Protein AF-A0A3R9V089-F1 (afdb_monomer_lite)

Radius of gyration: 15.52 Å; chains: 1; bounding box: 40×29×39 Å

Secondary structure (DSSP, 8-state):
--HHHHHHHHHHH----EEEEEEEEE-TT--EEEEEEEEEETTEEEEEEEEE-GGGTTTTHHHHHHH---PPS---TTS---

Foldseek 3Di:
DDPVVVVVVCVVLVKDDKDKFKDFDADPVRHTQWIWIWMDIPNDIDTPDTDGDPVCPPVCVRVVRVVDDDGDPDDPVPDPDD

pLDDT: mean 82.14, std 19.28, range [31.47, 96.38]

Sequence (82 aa):
MTEALVAFDSAATGASDRGAFSIEVTDEAGELVGGLTARTWGGLCGIELSWVREDRRKDGWGSRTGTTTRRSPGADLAGRLA

Structure (mmCIF, N/CA/C/O backbone):
data_AF-A0A3R9V089-F1
#
_entry.id   AF-A0A3R9V089-F1
#
loop_
_atom_site.group_PDB
_atom_site.id
_atom_site.type_symbol
_atom_site.label_atom_id
_atom_site.label_alt_id
_atom_site.label_comp_id
_atom_site.label_asym_id
_atom_site.label_entity_id
_atom_site.label_seq_id
_atom_site.pdbx_PDB_ins_code
_atom_site.Cartn_x
_atom_site.Cartn_y
_atom_site.Cartn_z
_atom_site.occupancy
_atom_site.B_iso_or_equiv
_atom_site.auth_seq_id
_atom_site.auth_comp_id
_atom_site.auth_asym_id
_atom_site.auth_atom_id
_atom_site.pdbx_PDB_model_num
ATOM 1 N N . MET A 1 1 ? 5.865 8.338 -11.760 1.00 67.19 1 MET A N 1
ATOM 2 C CA . MET A 1 1 ? 7.134 7.743 -12.233 1.00 67.19 1 MET A CA 1
ATOM 3 C C . MET A 1 1 ? 7.106 7.801 -13.741 1.00 67.19 1 MET A C 1
ATOM 5 O O . MET A 1 1 ? 6.046 7.539 -14.292 1.00 67.19 1 MET A O 1
ATOM 9 N N . THR A 1 2 ? 8.182 8.232 -14.389 1.00 90.25 2 THR A N 1
ATOM 10 C CA . THR A 1 2 ? 8.210 8.293 -15.855 1.00 90.25 2 THR A CA 1
ATOM 11 C C . THR A 1 2 ? 8.483 6.906 -16.426 1.00 90.25 2 THR A C 1
ATOM 13 O O . THR A 1 2 ? 9.169 6.102 -15.794 1.00 90.25 2 THR A O 1
ATOM 16 N N . GLU A 1 3 ? 7.999 6.642 -17.638 1.00 90.12 3 GLU A N 1
ATOM 17 C CA . GLU A 1 3 ? 8.258 5.378 -18.343 1.00 90.12 3 GLU A CA 1
ATOM 18 C C . GLU A 1 3 ? 9.758 5.123 -18.556 1.00 90.12 3 GLU A C 1
ATOM 20 O O . GLU A 1 3 ? 10.215 3.987 -18.481 1.00 90.12 3 GLU A O 1
ATOM 25 N N . ALA A 1 4 ? 10.554 6.184 -18.736 1.00 93.69 4 ALA A N 1
ATOM 26 C CA . ALA A 1 4 ? 12.004 6.066 -18.876 1.00 93.69 4 ALA A CA 1
ATOM 27 C C . ALA A 1 4 ? 12.676 5.489 -17.616 1.00 93.69 4 ALA A C 1
ATOM 29 O O . ALA A 1 4 ? 13.559 4.642 -17.727 1.00 93.69 4 ALA A O 1
ATOM 30 N N . LEU A 1 5 ? 12.236 5.908 -16.423 1.00 92.44 5 LEU A N 1
ATOM 31 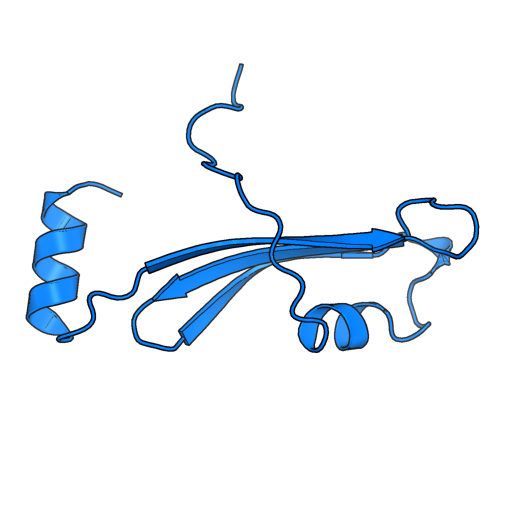C CA . LEU A 1 5 ? 12.745 5.363 -15.161 1.00 92.44 5 LEU A CA 1
ATOM 32 C C . LEU A 1 5 ? 12.268 3.926 -14.945 1.00 92.44 5 LEU A C 1
ATOM 34 O O . LEU A 1 5 ? 13.068 3.072 -14.589 1.00 92.44 5 LEU A O 1
ATOM 38 N N . VAL A 1 6 ? 10.997 3.637 -15.250 1.00 90.06 6 VAL A N 1
ATOM 39 C CA . VAL A 1 6 ? 10.455 2.268 -15.188 1.00 90.06 6 VAL A CA 1
ATOM 40 C C . VAL A 1 6 ? 11.289 1.317 -16.050 1.00 90.06 6 VAL A C 1
ATOM 42 O O . VAL A 1 6 ? 11.664 0.241 -15.586 1.00 90.06 6 VAL A O 1
ATOM 45 N N . ALA A 1 7 ? 11.583 1.704 -17.295 1.00 92.12 7 ALA A N 1
ATOM 46 C CA . ALA A 1 7 ? 12.347 0.884 -18.229 1.00 92.12 7 ALA A CA 1
ATOM 47 C C . ALA A 1 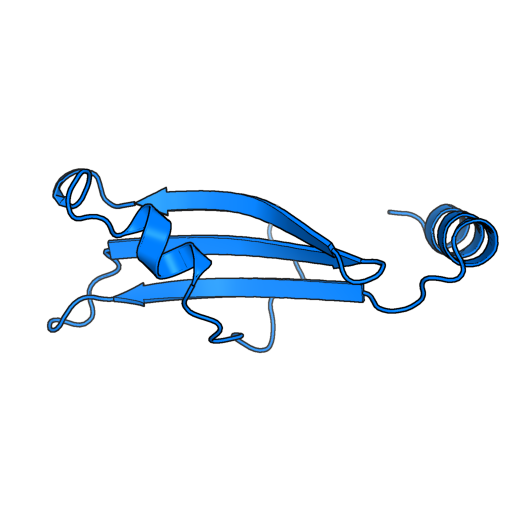7 ? 13.790 0.666 -17.754 1.00 92.12 7 ALA A C 1
ATOM 49 O O . ALA A 1 7 ? 14.283 -0.462 -17.800 1.00 92.12 7 ALA A O 1
ATOM 50 N N . PHE A 1 8 ? 14.443 1.724 -17.264 1.00 93.88 8 PHE A N 1
ATOM 51 C CA . PHE A 1 8 ? 15.786 1.630 -16.699 1.00 93.88 8 PHE A CA 1
ATOM 52 C C . PHE A 1 8 ? 15.828 0.684 -15.491 1.00 93.88 8 PHE A C 1
ATOM 54 O O . PHE A 1 8 ? 16.615 -0.261 -15.490 1.00 93.88 8 PHE A O 1
ATOM 61 N N . ASP A 1 9 ? 14.948 0.879 -14.505 1.00 92.56 9 ASP A N 1
ATOM 62 C CA . ASP A 1 9 ? 14.925 0.083 -13.272 1.00 92.56 9 ASP A CA 1
ATOM 63 C C . ASP A 1 9 ? 14.595 -1.387 -13.556 1.00 92.56 9 ASP A C 1
ATOM 65 O O . ASP A 1 9 ? 15.211 -2.293 -12.987 1.00 92.56 9 ASP A O 1
ATOM 69 N N . SER A 1 10 ? 13.662 -1.641 -14.478 1.00 93.38 10 SER A N 1
ATOM 70 C CA . SER A 1 10 ? 13.302 -3.004 -14.887 1.00 93.38 10 SER A CA 1
ATOM 71 C C . SER A 1 10 ? 14.477 -3.710 -15.567 1.00 93.38 10 SER A C 1
ATOM 73 O O . SER A 1 10 ? 14.745 -4.873 -15.275 1.00 93.38 10 SER A O 1
ATOM 75 N N . ALA A 1 11 ? 15.223 -3.012 -16.431 1.00 95.31 11 ALA A N 1
ATOM 76 C CA . ALA A 1 11 ? 16.418 -3.562 -17.069 1.00 95.31 11 ALA A CA 1
ATOM 77 C C . ALA A 1 11 ? 17.559 -3.799 -16.065 1.00 95.31 11 ALA A C 1
ATOM 79 O O . ALA A 1 11 ? 18.242 -4.817 -16.143 1.00 95.31 11 ALA A O 1
ATOM 80 N N . ALA A 1 12 ? 17.748 -2.885 -15.108 1.00 96.38 12 ALA A N 1
ATOM 81 C CA . ALA A 1 12 ? 18.801 -2.978 -14.100 1.00 96.38 12 ALA A CA 1
ATOM 82 C C . ALA A 1 12 ? 18.563 -4.105 -13.080 1.00 96.38 12 ALA A C 1
ATOM 84 O O . ALA A 1 12 ? 19.522 -4.687 -12.576 1.00 96.38 12 ALA A O 1
ATOM 85 N N . THR A 1 13 ? 17.302 -4.415 -12.768 1.00 94.00 13 THR A N 1
ATOM 86 C CA . THR A 1 13 ? 16.936 -5.396 -11.729 1.00 94.00 13 THR A CA 1
ATOM 87 C C . THR A 1 13 ? 16.399 -6.718 -12.272 1.00 94.00 13 THR A C 1
ATOM 89 O O . THR A 1 13 ? 16.332 -7.695 -11.530 1.00 94.00 13 THR A O 1
ATOM 92 N N . GLY A 1 14 ? 15.990 -6.767 -13.543 1.00 96.06 14 GLY A N 1
ATOM 93 C CA . GLY A 1 14 ? 15.268 -7.903 -14.123 1.00 96.06 14 GLY A CA 1
ATOM 94 C C . GLY A 1 14 ? 13.821 -8.043 -13.629 1.00 96.06 14 GLY A C 1
ATOM 95 O O . GLY A 1 14 ? 13.137 -8.992 -14.012 1.00 96.06 14 GLY A O 1
ATOM 96 N N . ALA A 1 15 ? 13.336 -7.119 -12.792 1.00 93.25 15 ALA A N 1
ATOM 97 C CA . ALA A 1 15 ? 11.979 -7.131 -12.263 1.00 93.25 15 ALA A CA 1
ATOM 98 C C . ALA A 1 15 ? 11.007 -6.420 -13.211 1.00 93.25 15 ALA A C 1
ATOM 100 O O . ALA A 1 15 ? 11.222 -5.274 -13.599 1.00 93.25 15 ALA A O 1
ATOM 101 N N . SER A 1 16 ? 9.898 -7.081 -13.537 1.00 86.88 16 SER A N 1
ATOM 102 C CA . SER A 1 16 ? 8.817 -6.513 -14.360 1.00 86.88 16 SER A CA 1
ATOM 103 C C . SER A 1 16 ? 7.451 -6.564 -13.677 1.00 86.88 16 SER A C 1
ATOM 105 O O . SER A 1 16 ? 6.511 -5.906 -14.124 1.00 86.88 16 SER A O 1
ATOM 107 N N . ASP A 1 17 ? 7.329 -7.305 -12.572 1.00 88.88 17 ASP A N 1
ATOM 108 C CA . ASP A 1 17 ? 6.121 -7.344 -11.766 1.00 88.88 17 ASP A CA 1
ATOM 109 C C . ASP A 1 17 ? 5.919 -5.994 -11.081 1.00 88.88 17 ASP A C 1
ATOM 111 O O . ASP A 1 17 ? 6.796 -5.494 -10.383 1.00 88.88 17 ASP A O 1
ATOM 115 N N . ARG A 1 18 ? 4.751 -5.384 -11.278 1.00 88.94 18 ARG A N 1
ATOM 116 C CA . ARG A 1 18 ? 4.371 -4.148 -10.597 1.00 88.94 18 ARG A CA 1
ATOM 117 C C . ARG A 1 18 ? 2.895 -4.140 -10.284 1.00 88.94 18 ARG A C 1
ATOM 119 O O . ARG A 1 18 ? 2.070 -4.639 -11.047 1.00 88.94 18 ARG A O 1
ATOM 126 N N . GLY A 1 19 ? 2.562 -3.526 -9.163 1.00 91.62 19 GLY A N 1
ATOM 127 C CA . GLY A 1 19 ? 1.184 -3.400 -8.740 1.00 91.62 19 GLY A CA 1
ATOM 128 C C . GLY A 1 19 ? 1.016 -2.340 -7.674 1.00 91.62 19 GLY A C 1
ATOM 129 O O . GLY A 1 19 ? 1.956 -1.965 -6.979 1.00 91.62 19 GLY A O 1
ATOM 130 N N . ALA A 1 20 ? -0.216 -1.874 -7.548 1.00 92.12 20 ALA A N 1
ATOM 131 C CA . ALA A 1 20 ? -0.694 -1.154 -6.386 1.00 92.12 20 ALA A CA 1
ATOM 132 C C . ALA A 1 20 ? -1.945 -1.868 -5.877 1.00 92.12 20 ALA A C 1
ATOM 134 O O . ALA A 1 20 ? -2.671 -2.510 -6.653 1.00 92.12 20 ALA A O 1
ATOM 135 N N . PHE A 1 21 ? -2.172 -1.797 -4.573 1.00 91.31 21 PHE A N 1
ATOM 136 C CA . PHE A 1 21 ? -3.395 -2.286 -3.962 1.00 91.31 21 PHE A CA 1
ATOM 137 C C . PHE A 1 21 ? -3.700 -1.557 -2.658 1.00 91.31 21 PHE A C 1
ATOM 139 O O . PHE A 1 21 ? -2.843 -0.916 -2.046 1.00 91.31 21 PHE A O 1
ATOM 146 N N . SER A 1 22 ? -4.951 -1.693 -2.235 1.00 91.06 22 SER A N 1
ATOM 147 C CA . SER A 1 22 ? -5.435 -1.215 -0.949 1.00 91.06 22 SER A CA 1
ATOM 148 C C . SER A 1 22 ? -6.189 -2.336 -0.248 1.00 91.06 22 SER A C 1
ATOM 150 O O . SER A 1 22 ? -6.831 -3.161 -0.906 1.00 91.06 22 SER A O 1
ATOM 152 N N . ILE A 1 23 ? -6.077 -2.368 1.077 1.00 92.19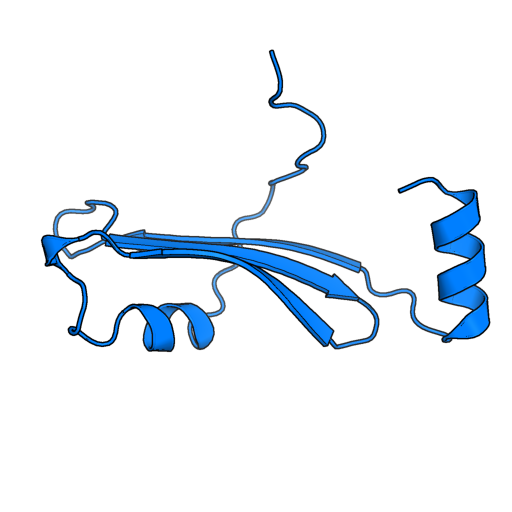 23 ILE A N 1
ATOM 153 C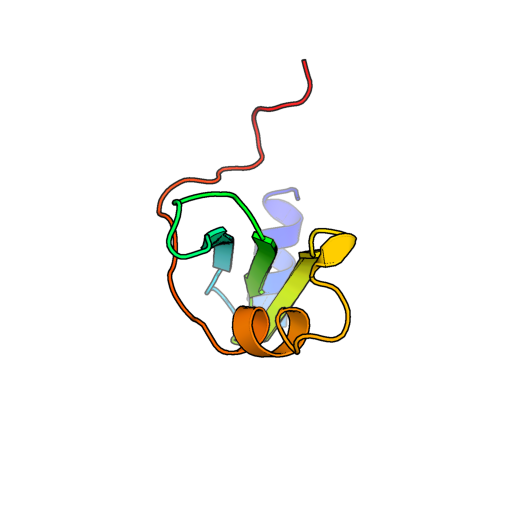 CA . ILE A 1 23 ? -6.831 -3.251 1.966 1.00 92.19 23 ILE A CA 1
ATOM 154 C C . ILE A 1 23 ? -7.628 -2.363 2.910 1.00 92.19 23 ILE A C 1
ATOM 156 O O . ILE A 1 23 ? -7.065 -1.475 3.550 1.00 92.19 23 ILE A O 1
ATOM 160 N N . GLU A 1 24 ? -8.916 -2.655 3.025 1.00 92.69 24 GLU A N 1
ATOM 161 C CA . GLU A 1 24 ? -9.814 -2.069 4.014 1.00 92.69 24 GLU A CA 1
ATOM 162 C C . GLU A 1 24 ? -10.215 -3.148 5.016 1.00 92.69 24 GLU A C 1
ATOM 164 O O . GLU A 1 24 ? -10.478 -4.295 4.646 1.00 92.69 24 GLU A O 1
ATOM 169 N N . VAL A 1 25 ? -10.241 -2.778 6.293 1.00 90.94 25 VAL A N 1
ATOM 170 C CA . VAL A 1 25 ? -10.649 -3.648 7.393 1.00 90.94 25 VAL A CA 1
ATOM 171 C C . VAL A 1 25 ? -11.866 -3.033 8.057 1.00 90.94 25 VAL A C 1
ATOM 173 O O . VAL A 1 25 ? -11.782 -1.930 8.602 1.00 90.94 25 VAL A O 1
ATOM 176 N N . THR A 1 26 ? -12.977 -3.762 8.034 1.00 91.25 26 THR A N 1
ATOM 177 C CA . THR A 1 26 ? -14.228 -3.380 8.689 1.00 91.25 26 THR A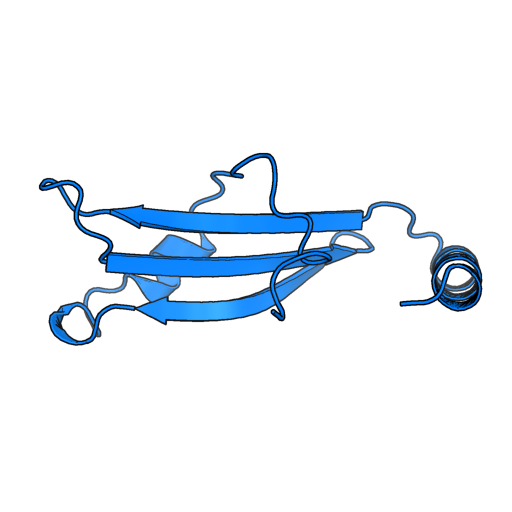 CA 1
ATOM 178 C C . THR A 1 26 ? -14.495 -4.259 9.909 1.00 91.25 26 THR A C 1
ATOM 180 O O . THR A 1 26 ? -14.079 -5.420 9.940 1.00 91.25 26 THR A O 1
ATOM 183 N N . ASP A 1 27 ? -15.176 -3.723 10.921 1.00 88.00 27 ASP A N 1
ATOM 184 C CA . ASP A 1 27 ? -15.725 -4.538 12.010 1.00 88.00 27 ASP A CA 1
ATOM 185 C C . ASP A 1 27 ? -17.032 -5.246 11.601 1.00 88.00 27 ASP A C 1
ATOM 187 O O . ASP A 1 27 ? -17.453 -5.209 10.443 1.00 88.00 27 ASP A O 1
ATOM 191 N N . GLU A 1 28 ? -17.661 -5.931 12.559 1.00 90.31 28 GLU A N 1
ATOM 192 C CA . GLU A 1 28 ? -18.922 -6.661 12.372 1.00 90.31 28 GLU A CA 1
ATOM 193 C C . GLU A 1 28 ? -20.099 -5.749 11.999 1.00 90.31 28 GLU A C 1
ATOM 195 O O . GLU A 1 28 ? -21.043 -6.211 11.362 1.00 90.31 28 GLU A O 1
ATOM 200 N N . ALA A 1 29 ? -20.039 -4.462 12.358 1.00 92.56 29 ALA A N 1
ATOM 201 C CA . ALA A 1 29 ? -21.036 -3.473 11.960 1.00 92.56 29 ALA A CA 1
ATOM 202 C C . ALA A 1 29 ? -20.782 -2.921 10.545 1.00 92.56 29 ALA A C 1
ATOM 204 O O . ALA A 1 29 ? -21.613 -2.186 10.018 1.00 92.56 29 ALA A O 1
ATOM 205 N N . GLY A 1 30 ? -19.660 -3.290 9.916 1.00 91.44 30 GLY A N 1
ATOM 206 C CA . GLY A 1 30 ? -19.241 -2.776 8.615 1.00 91.44 30 GLY A CA 1
ATOM 207 C C . GLY A 1 30 ? -18.473 -1.455 8.692 1.00 91.44 30 GLY A C 1
ATOM 208 O O . GLY A 1 30 ? -18.150 -0.889 7.650 1.00 91.44 30 GLY A O 1
ATOM 209 N N . GLU A 1 31 ? -18.138 -0.971 9.889 1.00 93.50 31 GLU A N 1
ATOM 210 C CA . GLU A 1 31 ? -17.437 0.301 10.063 1.00 93.50 31 GLU A CA 1
ATOM 211 C C . GLU A 1 31 ? -15.941 0.144 9.807 1.00 93.50 31 GLU A C 1
ATOM 213 O O . GLU A 1 31 ? -15.321 -0.831 10.237 1.00 93.50 31 GLU A O 1
ATOM 218 N N . LEU A 1 32 ? -15.326 1.127 9.143 1.00 93.19 32 LEU A N 1
ATOM 219 C CA . LEU A 1 32 ? -13.893 1.099 8.856 1.00 93.19 32 LEU A CA 1
ATOM 220 C C . LEU A 1 32 ? -13.088 1.182 10.163 1.00 93.19 32 LEU A C 1
ATOM 222 O O . LEU A 1 32 ? -13.172 2.154 10.917 1.00 93.19 32 LEU A O 1
ATOM 226 N N . VAL A 1 33 ? -12.274 0.162 10.416 1.00 95.19 33 VAL A N 1
ATOM 227 C CA . VAL A 1 33 ? -11.390 0.051 11.587 1.00 95.19 33 VAL A CA 1
ATOM 228 C C . VAL A 1 33 ? -9.938 0.336 11.220 1.00 95.19 33 VAL A C 1
ATOM 230 O O . VAL A 1 33 ? -9.150 0.779 12.058 1.00 95.19 33 VAL A O 1
ATOM 233 N N . GLY A 1 34 ? -9.560 0.099 9.970 1.00 94.19 34 GLY A N 1
ATOM 234 C CA . GLY A 1 34 ? -8.202 0.321 9.510 1.00 94.19 34 GLY A CA 1
ATOM 235 C C . GLY A 1 34 ? -8.004 -0.078 8.060 1.00 94.19 34 GLY A C 1
ATOM 236 O O . GLY A 1 34 ? -8.931 -0.500 7.373 1.00 94.19 34 GLY A O 1
ATOM 237 N N . GLY A 1 35 ? -6.768 0.041 7.602 1.00 94.31 35 GLY A N 1
ATOM 238 C CA . GLY A 1 35 ? -6.400 -0.339 6.250 1.00 94.31 35 GLY A CA 1
ATOM 239 C C . GLY A 1 35 ? -4.962 0.015 5.922 1.00 94.31 35 GLY A C 1
ATOM 240 O O . GLY A 1 35 ? -4.250 0.620 6.730 1.00 94.31 35 GLY A O 1
ATOM 241 N N . LEU A 1 36 ? -4.541 -0.380 4.726 1.00 95.19 36 LEU A N 1
ATOM 242 C CA . LEU A 1 36 ? -3.260 0.029 4.171 1.00 95.19 36 LEU A CA 1
ATOM 243 C C . LEU A 1 36 ? -3.345 0.243 2.663 1.00 95.19 36 LEU A C 1
ATOM 245 O O . LEU A 1 36 ? -4.183 -0.353 1.983 1.00 95.19 36 LEU A O 1
ATOM 249 N N . THR A 1 37 ? -2.432 1.057 2.145 1.00 95.25 37 THR A N 1
ATOM 250 C CA . THR A 1 37 ? -2.100 1.114 0.721 1.00 95.25 37 THR A CA 1
ATOM 251 C C . THR A 1 37 ? -0.669 0.638 0.528 1.00 95.25 37 THR A C 1
ATOM 253 O O . THR A 1 37 ? 0.208 0.900 1.356 1.00 95.25 37 THR A O 1
ATOM 256 N N . ALA A 1 38 ? -0.429 -0.096 -0.552 1.00 94.75 38 ALA A N 1
ATOM 257 C CA . ALA A 1 38 ? 0.881 -0.651 -0.841 1.00 94.75 38 ALA A CA 1
ATOM 258 C C . ALA A 1 38 ? 1.152 -0.730 -2.341 1.00 94.75 38 ALA A C 1
ATOM 260 O O . ALA A 1 38 ? 0.234 -0.798 -3.167 1.00 94.75 38 ALA A O 1
ATOM 261 N N . ARG A 1 39 ? 2.442 -0.786 -2.674 1.00 93.75 39 ARG A N 1
ATOM 262 C CA . ARG A 1 39 ? 2.940 -1.096 -4.014 1.00 93.75 39 ARG A CA 1
ATOM 263 C C . ARG A 1 39 ? 3.816 -2.332 -4.000 1.00 93.75 39 ARG A C 1
ATOM 265 O O . ARG A 1 39 ? 4.555 -2.564 -3.046 1.00 93.75 39 ARG A O 1
ATOM 272 N N . THR A 1 40 ? 3.759 -3.093 -5.084 1.00 93.25 40 THR A N 1
ATOM 273 C CA . THR A 1 40 ? 4.647 -4.229 -5.325 1.00 93.25 40 THR A CA 1
ATOM 274 C C . THR A 1 40 ? 5.616 -3.926 -6.457 1.00 93.25 40 THR A C 1
ATOM 276 O O . THR A 1 40 ? 5.223 -3.302 -7.448 1.00 93.25 40 THR A O 1
ATOM 279 N N . TRP A 1 41 ? 6.862 -4.374 -6.311 1.00 92.19 41 TRP A N 1
ATOM 280 C CA . TRP A 1 41 ? 7.851 -4.427 -7.389 1.00 92.19 41 TRP A CA 1
ATOM 281 C C . TRP A 1 41 ? 8.972 -5.410 -7.055 1.00 92.19 41 TRP A C 1
ATOM 283 O O . TRP A 1 41 ? 9.470 -5.404 -5.928 1.00 92.19 41 TRP A O 1
ATOM 293 N N . GLY A 1 42 ? 9.370 -6.243 -8.017 1.00 91.38 42 GLY A N 1
ATOM 294 C CA . GLY A 1 42 ? 10.485 -7.177 -7.853 1.00 91.38 42 GLY A CA 1
ATOM 295 C C . GLY A 1 42 ? 10.267 -8.191 -6.735 1.00 91.38 42 GLY A C 1
ATOM 296 O O . GLY A 1 42 ? 11.196 -8.493 -5.990 1.00 91.38 42 GLY A O 1
ATOM 297 N N . GLY A 1 43 ? 9.030 -8.663 -6.554 1.00 90.69 43 GLY A N 1
ATOM 298 C CA . GLY A 1 43 ? 8.654 -9.566 -5.463 1.00 90.69 43 GLY A CA 1
ATOM 299 C C . GLY A 1 43 ? 8.600 -8.915 -4.074 1.00 90.69 43 GLY A C 1
ATOM 300 O O . GLY A 1 43 ? 8.307 -9.600 -3.094 1.00 90.69 43 GLY A O 1
ATOM 301 N N . LEU A 1 44 ? 8.850 -7.607 -3.965 1.00 91.88 44 LEU A N 1
ATOM 302 C CA . LEU A 1 44 ? 8.753 -6.851 -2.717 1.00 91.88 44 LEU A CA 1
ATOM 303 C C . LEU A 1 44 ? 7.412 -6.126 -2.610 1.00 91.88 44 LEU A C 1
ATOM 305 O O . LEU A 1 44 ? 6.780 -5.799 -3.613 1.00 91.88 44 LEU A O 1
ATOM 309 N N . CYS A 1 45 ? 7.005 -5.838 -1.374 1.00 93.12 45 CYS A N 1
ATOM 310 C CA . CYS A 1 45 ? 5.816 -5.059 -1.046 1.00 93.12 45 CYS A CA 1
ATOM 311 C C . CYS A 1 45 ? 6.210 -3.883 -0.145 1.00 93.12 45 CYS A C 1
ATOM 313 O O . CYS A 1 45 ? 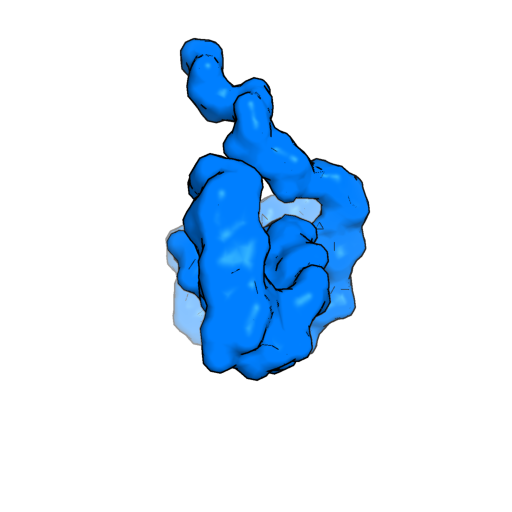6.644 -4.081 0.990 1.00 93.12 45 CYS A O 1
ATOM 315 N N . GLY A 1 46 ? 6.073 -2.663 -0.659 1.00 93.06 46 GLY A N 1
ATOM 316 C CA . GLY A 1 46 ? 6.255 -1.431 0.098 1.00 93.06 46 GLY A CA 1
ATOM 317 C C . GLY A 1 46 ? 4.909 -0.892 0.569 1.00 93.06 46 GLY A C 1
ATOM 318 O O . GLY A 1 46 ? 4.055 -0.574 -0.258 1.00 93.06 46 GLY A O 1
ATOM 319 N N . ILE A 1 47 ? 4.728 -0.772 1.885 1.00 93.56 47 ILE A N 1
ATOM 320 C CA . ILE A 1 47 ? 3.558 -0.117 2.484 1.00 93.56 47 ILE A CA 1
ATOM 321 C C . ILE A 1 47 ? 3.752 1.398 2.390 1.00 93.56 47 ILE A C 1
ATOM 323 O O . ILE A 1 47 ? 4.762 1.922 2.856 1.00 93.56 47 ILE A O 1
ATOM 327 N N . GLU A 1 48 ? 2.785 2.095 1.797 1.00 94.75 48 GLU A N 1
ATOM 328 C CA . GLU A 1 48 ? 2.818 3.553 1.624 1.00 94.75 48 GLU A CA 1
ATOM 329 C C . GLU A 1 48 ? 2.052 4.272 2.735 1.00 94.75 48 GLU A C 1
ATOM 331 O O . GLU A 1 48 ? 2.523 5.270 3.277 1.00 94.75 48 GLU A O 1
ATOM 336 N N . LEU A 1 49 ? 0.886 3.740 3.106 1.00 94.12 49 LEU A N 1
ATOM 337 C CA . LEU A 1 49 ? 0.068 4.239 4.205 1.00 94.12 49 LEU A CA 1
ATOM 338 C C . LEU A 1 49 ? -0.459 3.063 5.017 1.00 94.12 49 LEU A C 1
ATOM 340 O O . LEU A 1 49 ? -0.906 2.066 4.457 1.00 94.12 49 LEU A O 1
ATOM 344 N N . SER A 1 50 ? -0.458 3.214 6.337 1.00 94.44 50 SER A N 1
ATOM 345 C CA . SER A 1 50 ? -1.152 2.323 7.262 1.00 94.44 50 SER A CA 1
ATOM 346 C C . SER A 1 50 ? -1.897 3.166 8.282 1.00 94.44 50 SER A C 1
ATOM 348 O O . SER A 1 50 ? -1.331 4.090 8.871 1.00 94.44 50 SER A O 1
ATOM 350 N N . TRP A 1 51 ? -3.177 2.865 8.469 1.00 94.81 51 TRP A N 1
ATOM 351 C CA . TRP A 1 51 ? -4.036 3.588 9.393 1.00 94.81 51 TRP A CA 1
ATOM 352 C C . TRP A 1 51 ? -4.893 2.617 10.199 1.00 94.81 51 TRP A C 1
ATOM 354 O O . TRP A 1 51 ? -5.383 1.609 9.691 1.00 94.81 51 TRP A O 1
ATOM 364 N N . VAL A 1 52 ? -5.072 2.947 11.476 1.00 95.56 52 VAL A N 1
ATOM 365 C CA . VAL A 1 52 ? -5.969 2.256 12.401 1.00 95.56 52 VAL A CA 1
ATOM 366 C C . VAL A 1 52 ? -6.744 3.321 13.161 1.00 95.56 52 VAL A C 1
ATOM 368 O O . VAL A 1 52 ? -6.138 4.263 13.701 1.00 95.56 52 VAL A O 1
ATOM 371 N N . ARG A 1 53 ? -8.067 3.147 13.202 1.00 95.12 53 ARG A N 1
ATOM 372 C CA . ARG A 1 53 ? -8.997 3.984 13.958 1.00 95.12 53 ARG A CA 1
ATOM 373 C C . ARG A 1 53 ? -8.547 4.061 15.412 1.00 95.12 53 ARG A C 1
ATOM 375 O O . ARG A 1 53 ? -8.086 3.077 15.986 1.00 95.12 53 ARG A O 1
ATOM 382 N N . GLU A 1 54 ? -8.597 5.256 15.981 1.00 96.25 54 GLU A N 1
ATOM 383 C CA . GLU A 1 54 ? -7.928 5.561 17.246 1.00 96.25 54 GLU A CA 1
ATOM 384 C C . GLU A 1 54 ? -8.390 4.680 18.414 1.00 96.25 54 GLU A C 1
ATOM 386 O O . GLU A 1 54 ? -7.552 4.137 19.134 1.00 96.25 54 GLU A O 1
ATOM 391 N N . ASP A 1 55 ? -9.700 4.469 18.530 1.00 94.31 55 ASP A N 1
ATOM 392 C CA . ASP A 1 55 ? -10.364 3.623 19.529 1.00 94.31 55 ASP A CA 1
ATOM 393 C C . ASP A 1 55 ? -10.025 2.131 19.398 1.00 94.31 55 ASP A C 1
ATOM 395 O O . ASP A 1 55 ? -10.264 1.369 20.328 1.00 94.31 55 ASP A O 1
ATOM 399 N N . ARG A 1 56 ? -9.465 1.706 18.259 1.00 93.19 56 ARG A N 1
ATOM 400 C CA . ARG A 1 56 ? -9.091 0.312 17.970 1.00 93.19 56 ARG A CA 1
ATOM 401 C C . ARG A 1 56 ? -7.580 0.094 17.966 1.00 93.19 56 ARG A C 1
ATOM 403 O O . ARG A 1 56 ? -7.086 -0.991 17.650 1.00 93.19 56 ARG A O 1
ATOM 410 N N . ARG A 1 57 ? -6.785 1.111 18.301 1.00 92.06 57 ARG A N 1
ATOM 411 C CA . ARG A 1 57 ? -5.335 0.934 18.460 1.00 92.06 57 ARG A CA 1
ATOM 412 C C . ARG A 1 57 ? -5.053 0.015 19.647 1.00 92.06 57 ARG A C 1
ATOM 414 O O . ARG A 1 57 ? -5.792 -0.005 20.617 1.00 92.06 57 ARG A O 1
ATOM 421 N N . LYS A 1 58 ? -3.935 -0.716 19.576 1.00 91.38 58 LYS A N 1
ATOM 422 C CA . LYS A 1 58 ? -3.521 -1.761 20.538 1.00 91.38 58 LYS A CA 1
ATOM 423 C C . LYS A 1 58 ? -4.346 -3.061 20.503 1.00 91.38 58 LYS A C 1
ATOM 425 O O . LYS A 1 58 ? -3.896 -4.040 21.082 1.00 91.38 58 LYS A O 1
ATOM 430 N N . ASP A 1 59 ? -5.405 -3.145 19.695 1.00 89.25 59 ASP A N 1
ATOM 431 C CA . ASP A 1 59 ? -6.161 -4.393 19.456 1.00 89.25 59 ASP A CA 1
ATOM 432 C C . ASP A 1 59 ? -5.492 -5.333 18.421 1.00 89.25 59 ASP A C 1
ATOM 434 O O . ASP A 1 59 ? -6.081 -6.308 17.947 1.00 89.25 59 ASP A O 1
ATOM 438 N N . GLY A 1 60 ? -4.265 -5.030 17.986 1.00 87.81 60 GLY A N 1
ATOM 439 C CA . GLY A 1 60 ? -3.525 -5.847 17.014 1.00 87.81 60 GLY A CA 1
ATOM 440 C C . GLY A 1 60 ? -3.984 -5.716 15.554 1.00 87.81 60 GLY A C 1
ATOM 441 O O . GLY A 1 60 ? -3.577 -6.522 14.716 1.00 87.81 60 GLY A O 1
ATOM 442 N N . TRP A 1 61 ? -4.807 -4.715 15.217 1.00 86.06 61 TRP A N 1
ATOM 443 C CA . TRP A 1 61 ? -5.279 -4.505 13.840 1.00 86.06 61 TRP A CA 1
ATOM 444 C C . TRP A 1 61 ? -4.158 -4.186 12.851 1.00 86.06 61 TRP A C 1
ATOM 446 O O . TRP A 1 61 ? -4.187 -4.708 11.746 1.00 86.06 61 TRP A O 1
ATOM 456 N N . GLY A 1 62 ? -3.129 -3.430 13.248 1.00 80.00 62 GLY A N 1
ATOM 457 C CA . GLY A 1 62 ? -1.995 -3.129 12.361 1.00 80.00 62 GLY A CA 1
ATOM 458 C C . GLY A 1 62 ? -1.295 -4.389 11.834 1.00 80.00 62 GLY A C 1
ATOM 459 O O . GLY A 1 62 ? -1.031 -4.500 10.639 1.00 80.00 62 GLY A O 1
ATOM 460 N N . SER A 1 63 ? -1.073 -5.377 12.706 1.00 82.81 63 SER A N 1
ATOM 461 C CA . SER A 1 63 ? -0.472 -6.662 12.328 1.00 82.81 63 SER A CA 1
ATOM 462 C C . SER A 1 63 ? -1.413 -7.506 11.465 1.00 82.81 63 SER A C 1
ATOM 464 O O . SER A 1 63 ? -0.972 -8.112 10.492 1.00 82.81 63 SER A O 1
ATOM 466 N N . ARG A 1 64 ? -2.714 -7.520 11.789 1.00 81.62 64 ARG A N 1
ATOM 467 C CA . ARG A 1 64 ? -3.741 -8.246 11.021 1.00 81.62 64 ARG A CA 1
ATOM 468 C C . ARG A 1 64 ? -3.912 -7.705 9.605 1.00 81.62 64 ARG A C 1
ATOM 470 O O . ARG A 1 64 ? -4.067 -8.491 8.675 1.00 81.62 64 ARG A O 1
ATOM 477 N N . THR A 1 65 ? -3.857 -6.389 9.418 1.00 77.00 65 THR A N 1
ATOM 478 C CA . THR A 1 65 ? -3.915 -5.793 8.079 1.00 77.00 65 THR A CA 1
ATOM 479 C C . THR A 1 65 ? -2.702 -6.206 7.241 1.00 77.00 65 THR A C 1
ATOM 481 O O . THR A 1 65 ? -2.854 -6.484 6.058 1.00 77.00 65 THR A O 1
ATOM 484 N N . GLY A 1 66 ? -1.514 -6.330 7.847 1.00 65.88 66 GLY A N 1
ATOM 485 C CA . GLY A 1 66 ? -0.306 -6.792 7.152 1.00 65.88 66 GLY A CA 1
ATOM 486 C C . GLY A 1 66 ? -0.346 -8.261 6.710 1.00 65.88 66 GLY A C 1
ATOM 487 O O . GLY A 1 66 ? 0.287 -8.614 5.719 1.00 65.88 66 GLY A O 1
ATOM 488 N N . THR A 1 67 ? -1.098 -9.117 7.407 1.00 66.81 67 THR A N 1
ATOM 489 C CA . THR A 1 67 ? -1.254 -10.539 7.049 1.00 66.81 67 THR A CA 1
ATOM 490 C C . THR A 1 67 ? -2.472 -10.817 6.167 1.00 66.81 67 THR A C 1
ATOM 492 O O . THR A 1 67 ? -2.534 -11.862 5.522 1.00 66.81 67 THR A O 1
ATOM 495 N N . THR A 1 68 ? -3.441 -9.899 6.108 1.00 58.94 68 THR A N 1
ATOM 496 C CA . THR A 1 68 ? -4.678 -10.075 5.336 1.00 58.94 68 THR A CA 1
ATOM 497 C C . THR A 1 68 ? -4.466 -9.665 3.884 1.00 58.94 68 THR A C 1
ATOM 499 O O . THR A 1 68 ? -4.520 -8.490 3.544 1.00 58.94 68 THR A O 1
ATOM 502 N N . THR A 1 69 ? -4.277 -10.623 2.981 1.00 56.00 69 THR A N 1
ATOM 503 C CA . THR A 1 69 ? -4.185 -10.337 1.542 1.00 56.00 69 THR A CA 1
ATOM 504 C C . THR A 1 69 ? -5.570 -10.395 0.889 1.00 56.00 69 THR A C 1
ATOM 506 O O . THR A 1 69 ? -5.943 -11.400 0.290 1.00 56.00 69 THR A O 1
ATOM 509 N N . ARG A 1 70 ? -6.358 -9.314 0.974 1.00 54.81 70 ARG A N 1
ATOM 510 C CA . ARG A 1 70 ? -7.526 -9.124 0.093 1.00 54.81 70 ARG A CA 1
ATOM 511 C C . ARG A 1 70 ? -7.316 -7.888 -0.769 1.00 54.81 70 ARG A C 1
ATOM 513 O O . ARG A 1 70 ? -7.420 -6.763 -0.300 1.00 54.81 70 ARG A O 1
ATOM 520 N N . ARG A 1 71 ? -6.994 -8.122 -2.040 1.00 55.00 71 ARG A N 1
ATOM 521 C CA . ARG A 1 71 ? -6.771 -7.081 -3.044 1.00 55.00 71 ARG A CA 1
ATOM 522 C C . ARG A 1 71 ? -8.115 -6.521 -3.512 1.00 55.00 71 ARG A C 1
ATOM 524 O O . ARG A 1 71 ? -8.891 -7.258 -4.116 1.00 55.00 71 ARG A O 1
ATOM 531 N N . SER A 1 72 ? -8.367 -5.233 -3.302 1.00 52.78 72 SER A N 1
ATOM 532 C CA . SER A 1 72 ? -9.409 -4.524 -4.054 1.00 52.78 72 SER A CA 1
ATOM 533 C C . SER A 1 72 ? -8.891 -4.236 -5.474 1.00 52.78 72 SER A C 1
ATOM 535 O O . SER A 1 72 ? -7.811 -3.651 -5.610 1.00 52.78 72 SER A O 1
ATOM 537 N N . PRO A 1 73 ? -9.579 -4.662 -6.551 1.00 45.19 73 PRO A N 1
ATOM 538 C CA . PRO A 1 73 ? -9.227 -4.251 -7.905 1.00 45.19 73 PRO A CA 1
ATOM 539 C C . PRO A 1 73 ? -9.594 -2.774 -8.092 1.00 45.19 73 PRO A C 1
ATOM 541 O O . PRO A 1 73 ? -10.742 -2.401 -7.877 1.00 45.19 73 PRO A O 1
ATOM 544 N N . GLY A 1 74 ? -8.636 -1.950 -8.521 1.00 45.41 74 GLY A N 1
ATOM 545 C CA . GLY A 1 74 ? -8.899 -0.564 -8.923 1.00 45.41 74 GLY A CA 1
ATOM 546 C C . GLY A 1 74 ? -8.558 0.482 -7.864 1.00 45.41 74 GLY A C 1
ATOM 547 O O . GLY A 1 74 ? -9.437 1.094 -7.273 1.00 45.41 74 GLY A O 1
ATOM 548 N N . ALA A 1 75 ? -7.268 0.752 -7.691 1.00 44.09 75 ALA A N 1
ATOM 549 C CA . ALA A 1 75 ? -6.804 2.037 -7.180 1.00 44.09 75 ALA A CA 1
ATOM 550 C C . ALA A 1 75 ? -5.650 2.494 -8.074 1.00 44.09 75 ALA A C 1
ATOM 552 O O . ALA A 1 75 ? -4.478 2.395 -7.717 1.00 44.09 75 ALA A O 1
ATOM 553 N N . ASP A 1 76 ? -5.988 2.920 -9.292 1.00 42.06 76 ASP A N 1
ATOM 554 C CA . ASP A 1 76 ? -5.083 3.765 -10.058 1.00 42.06 76 ASP A CA 1
ATOM 555 C C . ASP A 1 76 ? -5.048 5.126 -9.348 1.00 42.06 76 ASP A C 1
ATOM 557 O O . ASP A 1 76 ? -5.991 5.916 -9.415 1.00 42.06 76 ASP A O 1
ATOM 561 N N . LEU A 1 77 ? -3.992 5.363 -8.567 1.00 43.78 77 LEU A N 1
ATOM 562 C CA . LEU A 1 77 ? -3.796 6.578 -7.771 1.00 43.78 77 LEU A CA 1
ATOM 563 C C . LEU A 1 77 ? -3.389 7.784 -8.651 1.00 43.78 77 LEU A C 1
ATOM 565 O O . LEU A 1 77 ? -2.751 8.717 -8.173 1.00 43.78 77 LEU A O 1
ATOM 569 N N . ALA A 1 78 ? -3.728 7.768 -9.943 1.00 33.72 78 ALA A N 1
ATOM 570 C CA . ALA A 1 78 ? -3.439 8.839 -10.891 1.00 33.72 78 ALA A CA 1
ATOM 571 C C . ALA A 1 78 ? -4.508 9.956 -10.928 1.00 33.72 78 ALA A C 1
ATOM 573 O O . ALA A 1 78 ? -4.347 10.905 -11.689 1.00 33.72 78 ALA A O 1
ATOM 574 N N . GLY A 1 79 ? -5.585 9.889 -10.128 1.00 31.47 79 GLY A N 1
ATOM 575 C CA . GLY A 1 79 ? -6.776 10.725 -10.371 1.00 31.47 79 GLY A CA 1
ATOM 576 C C . GLY A 1 79 ? -7.456 11.431 -9.192 1.00 31.47 79 GLY A C 1
ATOM 577 O O . GLY A 1 79 ? -8.625 11.773 -9.337 1.00 31.47 79 GLY A O 1
ATOM 578 N N . ARG A 1 80 ? -6.827 11.644 -8.023 1.00 33.31 80 ARG A N 1
ATOM 579 C CA . ARG A 1 80 ? -7.520 12.280 -6.869 1.00 33.31 80 ARG A CA 1
ATOM 580 C C . ARG A 1 80 ? -6.750 13.403 -6.167 1.00 33.31 80 ARG A C 1
ATOM 582 O O . ARG A 1 80 ? -6.753 13.485 -4.943 1.00 33.31 80 ARG A O 1
ATOM 589 N N . LEU A 1 81 ? -6.152 14.297 -6.946 1.00 31.86 81 LEU A N 1
ATOM 590 C CA . LEU A 1 81 ? -5.909 15.674 -6.511 1.00 31.86 81 LEU A CA 1
ATOM 591 C C . LEU A 1 81 ? -6.710 16.588 -7.443 1.00 31.86 81 LEU A C 1
ATOM 593 O O . LEU A 1 81 ? -6.267 16.898 -8.547 1.00 31.86 81 LEU A O 1
ATOM 597 N N . ALA A 1 82 ? -7.924 16.912 -7.003 1.00 34.19 82 ALA A N 1
ATOM 598 C CA . ALA A 1 82 ? -8.705 18.061 -7.442 1.00 34.19 82 ALA A CA 1
ATOM 599 C C . ALA A 1 82 ? -8.757 19.042 -6.268 1.00 34.19 82 ALA A C 1
ATOM 601 O O . ALA A 1 82 ? -8.818 18.541 -5.118 1.00 34.19 82 ALA A O 1
#